Protein AF-A0A397Q6F6-F1 (afdb_monomer_lite)

Organism: NCBI:txid933063

Structure (mmCIF, N/CA/C/O backbone):
data_AF-A0A397Q6F6-F1
#
_entry.id   AF-A0A397Q6F6-F1
#
loop_
_atom_site.group_PDB
_atom_site.id
_atom_site.type_symbol
_atom_site.label_atom_id
_atom_site.label_alt_id
_atom_site.label_comp_id
_atom_site.label_asym_id
_atom_site.label_entity_id
_atom_site.label_seq_id
_atom_site.pdbx_PDB_ins_code
_atom_site.Cartn_x
_atom_site.Cartn_y
_atom_site.Cartn_z
_atom_site.occupancy
_atom_site.B_iso_or_equiv
_atom_site.auth_seq_id
_atom_site.auth_comp_id
_atom_site.auth_asym_id
_atom_site.auth_atom_id
_atom_site.pdbx_PDB_model_num
ATOM 1 N N . MET A 1 1 ? 1.975 46.742 -24.518 1.00 52.91 1 MET A N 1
ATOM 2 C CA . MET A 1 1 ? 3.158 45.904 -24.221 1.00 52.91 1 MET A CA 1
ATOM 3 C C . MET A 1 1 ? 4.107 46.696 -23.340 1.00 52.91 1 MET A C 1
ATOM 5 O O . MET A 1 1 ? 4.830 47.538 -23.845 1.00 52.91 1 MET A O 1
ATOM 9 N N . ARG A 1 2 ? 4.006 46.515 -22.026 1.00 51.03 2 ARG A N 1
ATOM 10 C CA . ARG A 1 2 ? 4.859 47.096 -20.975 1.00 51.03 2 ARG A CA 1
ATOM 11 C C . ARG A 1 2 ? 4.238 46.583 -19.682 1.00 51.03 2 ARG A C 1
ATOM 13 O O . ARG A 1 2 ? 3.113 46.978 -19.415 1.00 51.03 2 ARG A O 1
ATOM 20 N N . ASN A 1 3 ? 4.867 45.595 -19.039 1.00 51.88 3 ASN A N 1
ATOM 21 C CA . ASN A 1 3 ? 4.738 45.235 -17.608 1.00 51.88 3 ASN A CA 1
ATOM 22 C C . ASN A 1 3 ? 5.216 43.794 -17.327 1.00 51.88 3 ASN A C 1
ATOM 24 O O . ASN A 1 3 ? 4.532 43.018 -16.671 1.00 51.88 3 ASN A O 1
ATOM 28 N N . THR A 1 4 ? 6.400 43.411 -17.812 1.00 50.62 4 THR A N 1
ATOM 29 C CA . THR A 1 4 ? 7.022 42.116 -17.455 1.00 50.62 4 THR A CA 1
ATOM 30 C C . THR A 1 4 ? 8.517 42.235 -17.140 1.00 50.62 4 THR A C 1
ATOM 32 O O . THR A 1 4 ? 9.237 41.249 -17.229 1.00 50.62 4 THR A O 1
ATOM 35 N N . PHE A 1 5 ? 9.006 43.427 -16.774 1.00 48.97 5 PHE A N 1
ATOM 36 C CA . PHE A 1 5 ? 10.446 43.681 -16.587 1.00 48.97 5 PHE A CA 1
ATOM 37 C C . PHE A 1 5 ? 10.870 44.088 -15.163 1.00 48.97 5 PHE A C 1
ATOM 39 O O . PHE A 1 5 ? 12.030 44.417 -14.956 1.00 48.97 5 PHE A O 1
ATOM 46 N N . GLN A 1 6 ? 9.982 44.035 -14.162 1.00 49.81 6 GLN A N 1
ATOM 47 C CA . GLN A 1 6 ? 10.286 44.516 -12.799 1.00 49.81 6 GLN A CA 1
ATOM 48 C C . GLN A 1 6 ? 10.325 43.450 -11.691 1.00 49.81 6 GLN A C 1
ATOM 50 O O . GLN A 1 6 ? 10.517 43.796 -10.533 1.00 49.81 6 GLN A O 1
ATOM 55 N N . ALA A 1 7 ? 10.214 42.157 -12.007 1.00 44.84 7 ALA A N 1
ATOM 56 C CA . ALA A 1 7 ? 10.215 41.100 -10.982 1.00 44.84 7 ALA A CA 1
ATOM 57 C C . ALA A 1 7 ? 11.552 40.342 -10.833 1.00 44.84 7 ALA A C 1
ATOM 59 O O . ALA A 1 7 ? 11.601 39.345 -10.121 1.00 44.84 7 ALA A O 1
ATOM 60 N N . PHE A 1 8 ? 12.630 40.778 -11.498 1.00 44.94 8 PHE A N 1
ATOM 61 C CA . PHE A 1 8 ? 13.891 40.017 -11.568 1.00 44.94 8 PHE A CA 1
ATOM 62 C C . PHE A 1 8 ? 15.053 40.557 -10.717 1.00 44.94 8 PHE A C 1
ATOM 64 O O . PHE A 1 8 ? 16.152 40.024 -10.811 1.00 44.94 8 PHE A O 1
ATOM 71 N N . MET A 1 9 ? 14.849 41.583 -9.885 1.00 48.56 9 MET A N 1
ATOM 72 C CA . MET A 1 9 ? 15.972 42.321 -9.276 1.00 48.56 9 MET A CA 1
ATOM 73 C C . MET A 1 9 ? 15.865 42.598 -7.770 1.00 48.56 9 MET A C 1
ATOM 75 O O . MET A 1 9 ? 16.454 43.560 -7.299 1.00 48.56 9 MET A O 1
ATOM 79 N N . LEU A 1 10 ? 15.171 41.774 -6.979 1.00 44.81 10 LEU A N 1
ATOM 80 C CA . LEU A 1 10 ? 15.202 41.906 -5.513 1.00 44.81 10 LEU A CA 1
ATOM 81 C C . LEU A 1 10 ? 15.028 40.548 -4.821 1.00 44.81 10 LEU A C 1
ATOM 83 O O . LEU A 1 10 ? 13.906 40.163 -4.521 1.00 44.81 10 LEU A O 1
ATOM 87 N N . LEU A 1 11 ? 16.129 39.821 -4.601 1.00 42.81 11 LEU A N 1
ATOM 88 C CA . LEU A 1 11 ? 16.508 39.235 -3.298 1.00 42.81 11 LEU A CA 1
ATOM 89 C C . LEU A 1 11 ? 17.780 38.376 -3.449 1.00 42.81 11 LEU A C 1
ATOM 91 O O . LEU A 1 11 ? 17.794 37.161 -3.274 1.00 42.81 11 LEU A O 1
ATOM 95 N N . ALA A 1 12 ? 18.880 39.042 -3.787 1.00 45.09 12 ALA A N 1
ATOM 96 C CA . ALA A 1 12 ? 20.214 38.568 -3.458 1.00 45.09 12 ALA A CA 1
ATOM 97 C C . ALA A 1 12 ? 20.652 39.315 -2.195 1.00 45.09 12 ALA A C 1
ATOM 99 O O . ALA A 1 12 ? 20.971 40.494 -2.283 1.00 45.09 12 ALA A O 1
ATOM 100 N N . ALA A 1 13 ? 20.596 38.654 -1.037 1.00 44.59 13 ALA A N 1
ATOM 101 C CA . ALA A 1 13 ? 21.422 38.924 0.145 1.00 44.59 13 ALA A CA 1
ATOM 102 C C . ALA A 1 13 ? 20.924 38.076 1.321 1.00 44.59 13 ALA A C 1
ATOM 104 O O . ALA A 1 13 ? 19.766 38.188 1.715 1.00 44.59 13 ALA A O 1
ATOM 105 N N . GLY A 1 14 ? 21.818 37.297 1.931 1.00 42.44 14 GLY A N 1
ATOM 106 C CA . GLY A 1 14 ? 21.674 36.977 3.350 1.00 42.44 14 GLY A CA 1
ATOM 107 C C . GLY A 1 14 ? 22.031 35.555 3.761 1.00 42.44 14 GLY A C 1
ATOM 108 O O . GLY A 1 14 ? 21.172 34.685 3.792 1.00 42.44 14 GLY A O 1
ATOM 109 N N . LEU A 1 15 ? 23.273 35.419 4.232 1.00 45.81 15 LEU A N 1
ATOM 110 C CA . LEU A 1 15 ? 23.699 34.552 5.338 1.00 45.81 15 LEU A CA 1
ATOM 111 C C . LEU A 1 15 ? 24.053 33.092 5.027 1.00 45.81 15 LEU A C 1
ATOM 113 O O . LEU A 1 15 ? 23.320 32.139 5.272 1.00 45.81 15 LEU A O 1
ATOM 117 N N . ALA A 1 16 ? 25.317 32.955 4.627 1.00 47.41 16 ALA A N 1
ATOM 118 C CA . ALA A 1 16 ? 26.192 31.889 5.083 1.00 47.41 16 ALA A CA 1
ATOM 119 C C . ALA A 1 16 ? 26.200 31.797 6.623 1.00 47.41 16 ALA A C 1
ATOM 121 O O . ALA A 1 16 ? 26.596 32.753 7.282 1.00 47.41 16 ALA A O 1
ATOM 122 N N . ALA A 1 17 ? 25.790 30.653 7.174 1.00 46.97 17 ALA A N 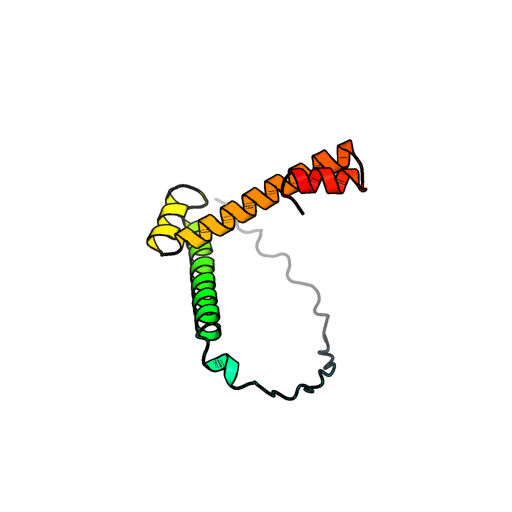1
ATOM 123 C CA . ALA A 1 17 ? 26.247 30.095 8.452 1.00 46.97 17 ALA A CA 1
ATOM 124 C C . ALA A 1 17 ? 25.485 28.788 8.722 1.00 46.97 17 ALA A C 1
ATOM 126 O O . ALA A 1 17 ? 24.298 28.824 9.008 1.00 46.97 17 ALA A O 1
ATOM 127 N N . PHE A 1 18 ? 26.148 27.641 8.585 1.00 44.78 18 PHE A N 1
ATOM 128 C CA . PHE A 1 18 ? 26.194 26.574 9.596 1.00 44.78 18 PHE A CA 1
ATOM 129 C C . PHE A 1 18 ? 27.085 25.454 9.056 1.00 44.78 18 PHE A C 1
ATOM 131 O O . PHE A 1 18 ? 26.705 24.599 8.259 1.00 44.78 18 PHE A O 1
ATOM 138 N N . VAL A 1 19 ? 28.334 25.572 9.478 1.00 49.16 19 VAL A N 1
ATOM 139 C CA . VAL A 1 19 ? 29.445 24.650 9.309 1.00 49.16 19 VAL A CA 1
ATOM 140 C C . VAL A 1 19 ? 29.387 23.635 10.466 1.00 49.16 19 VAL A C 1
ATOM 142 O O . VAL A 1 19 ? 28.963 23.976 11.566 1.00 49.16 19 VAL A O 1
ATOM 145 N N . PHE A 1 20 ? 29.815 22.400 10.186 1.00 45.31 20 PHE A N 1
ATOM 146 C CA . PHE A 1 20 ? 29.964 21.241 11.085 1.00 45.31 20 PHE A CA 1
ATOM 147 C C . PHE A 1 20 ? 28.692 20.544 11.598 1.00 45.31 20 PHE A C 1
ATOM 149 O O . PHE A 1 20 ? 28.255 20.731 12.729 1.00 45.31 20 PHE A O 1
ATOM 156 N N . ILE A 1 21 ? 28.203 19.576 10.814 1.00 49.88 21 ILE A N 1
ATOM 157 C CA . ILE A 1 21 ? 27.561 18.379 11.374 1.00 49.88 21 ILE A CA 1
ATOM 158 C C . ILE A 1 21 ? 28.634 17.289 11.426 1.00 49.88 21 ILE A C 1
ATOM 160 O O . ILE A 1 21 ? 29.061 16.766 10.398 1.00 49.88 21 ILE A O 1
ATOM 164 N N . SER A 1 22 ? 29.108 16.987 12.631 1.00 53.34 22 SER A N 1
ATOM 165 C CA . SER A 1 22 ? 30.013 15.876 12.921 1.00 53.34 22 SER A CA 1
ATOM 166 C C . SER A 1 22 ? 29.362 14.534 12.558 1.00 53.34 22 SER A C 1
ATOM 168 O O . SER A 1 22 ? 28.236 14.283 12.993 1.00 53.34 22 SER A O 1
ATOM 170 N N . PRO A 1 23 ? 30.048 13.603 11.878 1.00 49.66 23 PRO A N 1
ATOM 171 C CA . PRO A 1 23 ? 29.708 12.199 12.007 1.00 49.66 23 PRO A CA 1
ATOM 172 C C . PRO A 1 23 ? 30.369 11.674 13.287 1.00 49.66 23 PRO A C 1
ATOM 174 O O . PRO A 1 23 ? 31.566 11.401 13.322 1.00 49.66 23 PRO A O 1
ATOM 177 N N . GLN A 1 24 ? 29.588 11.550 14.362 1.00 49.78 24 GLN A N 1
ATOM 178 C CA . GLN A 1 24 ? 29.965 10.706 15.495 1.00 49.78 24 GLN A CA 1
ATOM 179 C C . GLN A 1 24 ? 29.999 9.255 15.013 1.00 49.78 24 GLN A C 1
ATOM 181 O O . GLN A 1 24 ? 28.965 8.624 14.795 1.00 49.78 24 GLN A O 1
ATOM 186 N N . ALA A 1 25 ? 31.212 8.742 14.821 1.00 48.78 25 ALA A N 1
ATOM 187 C CA . ALA A 1 25 ? 31.476 7.322 14.699 1.00 48.78 25 ALA A CA 1
ATOM 188 C C . ALA A 1 25 ? 31.248 6.674 16.073 1.00 48.78 25 ALA A C 1
ATOM 190 O O . ALA A 1 25 ? 32.135 6.653 16.922 1.00 48.78 25 ALA A O 1
ATOM 191 N N . ALA A 1 26 ? 30.033 6.181 16.305 1.00 43.69 26 ALA A N 1
ATOM 192 C CA . ALA A 1 26 ? 29.752 5.267 17.401 1.00 43.69 26 ALA A CA 1
ATOM 193 C C . ALA A 1 26 ? 29.954 3.832 16.901 1.00 43.69 26 ALA A C 1
ATOM 195 O O . ALA A 1 26 ? 29.403 3.426 15.876 1.00 43.69 26 ALA A O 1
ATOM 196 N N . ALA A 1 27 ? 30.789 3.098 17.631 1.00 45.75 27 ALA A N 1
ATOM 197 C CA . ALA A 1 27 ? 31.185 1.729 17.364 1.00 45.75 27 ALA A CA 1
ATOM 198 C C . ALA A 1 27 ? 29.982 0.782 17.233 1.00 45.75 27 ALA A C 1
ATOM 200 O O . ALA A 1 27 ? 29.090 0.767 18.079 1.00 45.75 27 ALA A O 1
ATOM 201 N N . ALA A 1 28 ? 30.017 -0.079 16.217 1.00 36.59 28 ALA A N 1
ATOM 202 C CA . ALA A 1 28 ? 29.299 -1.343 16.232 1.00 36.59 28 ALA A CA 1
ATOM 203 C C . ALA A 1 28 ? 30.350 -2.452 16.207 1.00 36.59 28 ALA A C 1
ATOM 205 O O . ALA A 1 28 ? 31.044 -2.663 15.213 1.00 36.59 28 ALA A O 1
ATOM 206 N N . SER A 1 29 ? 30.497 -3.111 17.348 1.00 48.66 29 SER A N 1
ATOM 207 C CA . SER A 1 29 ? 31.268 -4.328 17.535 1.00 48.66 29 SER A CA 1
ATOM 208 C C . SER A 1 29 ? 30.824 -5.385 16.521 1.00 48.66 29 SER A C 1
ATOM 210 O O . SER A 1 29 ? 29.719 -5.919 16.595 1.00 48.66 29 SER A O 1
ATOM 212 N N . ALA A 1 30 ? 31.705 -5.719 15.578 1.00 36.88 30 ALA A N 1
ATOM 213 C CA . ALA A 1 30 ? 31.572 -6.897 14.727 1.00 36.88 30 ALA A CA 1
ATOM 214 C C . ALA A 1 30 ? 31.912 -8.156 15.544 1.00 36.88 30 ALA A C 1
ATOM 216 O O . ALA A 1 30 ? 32.902 -8.839 15.311 1.00 36.88 30 ALA A O 1
ATOM 217 N N . GLY A 1 31 ? 31.092 -8.429 16.555 1.00 49.59 31 GLY A N 1
ATOM 218 C CA . GLY A 1 31 ? 31.000 -9.722 17.204 1.00 49.59 31 GLY A CA 1
ATOM 219 C C . GLY A 1 31 ? 29.760 -10.413 16.670 1.00 49.59 31 GLY A C 1
ATOM 220 O O . GLY A 1 31 ? 28.656 -10.132 17.116 1.00 49.59 31 GLY A O 1
ATOM 221 N N . THR A 1 32 ? 29.924 -11.285 15.684 1.00 46.22 32 THR A N 1
ATOM 222 C CA . THR A 1 32 ? 29.028 -12.427 15.464 1.00 46.22 32 THR A CA 1
ATOM 223 C C . THR A 1 32 ? 29.757 -13.408 14.564 1.00 46.22 32 THR A C 1
ATOM 225 O O . THR A 1 32 ? 29.798 -13.285 13.340 1.00 46.22 32 THR A O 1
ATOM 228 N N . SER A 1 33 ? 30.379 -14.378 15.228 1.00 42.62 33 SER A N 1
ATOM 229 C CA . SER A 1 33 ? 30.878 -15.618 14.661 1.00 42.62 33 SER A CA 1
ATOM 230 C C . SER A 1 33 ? 29.837 -16.179 13.700 1.00 42.62 33 SER A C 1
ATOM 232 O O . SER A 1 33 ? 28.783 -16.664 14.105 1.00 42.62 33 SER A O 1
ATOM 234 N N . SER A 1 34 ? 30.125 -16.063 12.408 1.00 49.16 34 SER A N 1
ATOM 235 C CA . SER A 1 34 ? 29.318 -16.650 11.350 1.00 49.16 34 SER A CA 1
ATOM 236 C C . SER A 1 34 ? 29.615 -18.143 11.295 1.00 49.16 34 SER A C 1
ATOM 238 O O . SER A 1 34 ? 30.269 -18.630 10.379 1.00 49.16 34 SER A O 1
ATOM 240 N N . THR A 1 35 ? 29.108 -18.898 12.267 1.00 47.28 35 THR A N 1
ATOM 241 C CA . THR A 1 35 ? 28.797 -20.315 12.068 1.00 47.28 35 THR A CA 1
ATOM 242 C C . THR A 1 35 ? 27.552 -20.388 11.186 1.00 47.28 35 THR A C 1
ATOM 244 O O . THR A 1 35 ? 26.458 -20.758 11.610 1.00 47.28 35 THR A O 1
ATOM 247 N N . LEU A 1 36 ? 27.718 -19.979 9.923 1.00 50.62 36 LEU A N 1
ATOM 248 C CA . LEU A 1 36 ? 26.766 -20.257 8.860 1.00 50.62 36 LEU A CA 1
ATOM 249 C C . LEU A 1 36 ? 26.746 -21.772 8.686 1.00 50.62 36 LEU A C 1
ATOM 251 O O . LEU A 1 36 ? 27.601 -22.377 8.043 1.00 50.62 36 LEU A O 1
ATOM 255 N N . THR A 1 37 ? 25.772 -22.385 9.343 1.00 47.88 37 THR A N 1
ATOM 256 C CA . THR A 1 37 ? 25.432 -23.788 9.192 1.00 47.88 37 THR A CA 1
ATOM 257 C C . THR A 1 37 ? 25.195 -24.066 7.705 1.00 47.88 37 THR A C 1
ATOM 259 O O . THR A 1 37 ? 24.236 -23.586 7.101 1.00 47.88 37 THR A O 1
ATOM 262 N N . MET A 1 38 ? 26.078 -24.869 7.099 1.00 50.00 38 MET A N 1
ATOM 263 C CA . MET A 1 38 ? 26.035 -25.289 5.686 1.00 50.00 38 MET A CA 1
ATOM 264 C C . MET A 1 38 ? 24.693 -25.913 5.246 1.00 50.00 38 MET A C 1
ATOM 266 O O . MET A 1 38 ? 24.449 -26.078 4.055 1.00 50.00 38 MET A O 1
ATOM 270 N N . LYS A 1 39 ? 23.778 -26.217 6.177 1.00 47.75 39 LYS A N 1
ATOM 271 C CA . LYS A 1 39 ? 22.424 -26.708 5.884 1.00 47.75 39 LYS A CA 1
ATOM 272 C C . LYS A 1 39 ? 21.501 -25.674 5.225 1.00 47.75 39 LYS A C 1
ATOM 274 O O . LYS A 1 39 ? 20.532 -26.078 4.594 1.00 47.75 39 LYS A O 1
ATOM 279 N N . GLN A 1 40 ? 21.786 -24.373 5.314 1.00 46.78 40 GLN A N 1
ATOM 280 C CA . GLN A 1 40 ? 20.901 -23.334 4.760 1.00 46.78 40 GLN A CA 1
ATOM 281 C C . GLN A 1 40 ? 21.148 -23.021 3.269 1.00 46.78 40 GLN A C 1
ATOM 283 O O . GLN A 1 40 ? 20.397 -22.258 2.667 1.00 46.78 40 GLN A O 1
ATOM 288 N N . LEU A 1 41 ? 22.177 -23.626 2.663 1.00 47.88 41 LEU A N 1
ATOM 289 C CA . LEU A 1 41 ? 22.483 -23.512 1.230 1.00 47.88 41 LEU A CA 1
ATOM 290 C C . LEU A 1 41 ? 21.791 -24.581 0.365 1.00 47.88 41 LEU A C 1
ATOM 292 O O . LEU A 1 41 ? 21.686 -24.389 -0.842 1.00 47.88 41 LEU A O 1
ATOM 296 N N . LEU A 1 42 ? 21.291 -25.677 0.956 1.00 49.00 42 LEU A N 1
ATOM 297 C CA . LEU A 1 42 ? 20.567 -26.725 0.216 1.00 49.00 42 LEU A CA 1
ATOM 298 C C . LEU A 1 42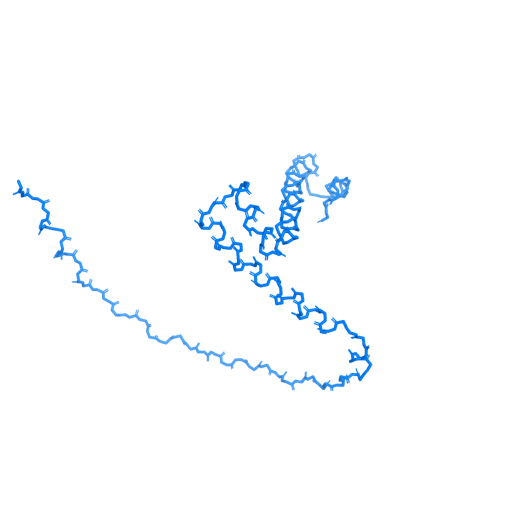 ? 19.056 -26.485 0.108 1.00 49.00 42 LEU A C 1
ATOM 300 O O . LEU A 1 42 ? 18.403 -27.071 -0.754 1.00 49.00 42 LEU A O 1
ATOM 304 N N . SER A 1 43 ? 18.493 -25.601 0.926 1.00 43.91 43 SER A N 1
ATOM 305 C CA . SER A 1 43 ? 17.120 -25.139 0.741 1.00 43.91 43 SER A CA 1
ATOM 306 C C . SER A 1 43 ? 17.166 -23.942 -0.203 1.00 43.91 43 SER A C 1
ATOM 308 O O . SER A 1 43 ? 17.659 -22.889 0.190 1.00 43.91 43 SER A O 1
ATOM 310 N N . GLY A 1 44 ? 16.662 -24.069 -1.435 1.00 48.75 44 GLY A N 1
ATOM 311 C CA . GLY A 1 44 ? 16.550 -22.996 -2.445 1.00 48.75 44 GLY A CA 1
ATOM 312 C C . GLY A 1 44 ? 15.660 -21.799 -2.049 1.00 48.75 44 GLY A C 1
ATOM 313 O O . GLY A 1 44 ? 14.977 -21.207 -2.879 1.00 48.75 44 GLY A O 1
ATOM 314 N N . GLU A 1 45 ? 15.634 -21.439 -0.772 1.00 45.28 45 GLU A N 1
ATOM 315 C CA . GLU A 1 45 ? 14.766 -20.468 -0.120 1.00 45.28 45 GLU A CA 1
ATOM 316 C C . GLU A 1 45 ? 15.427 -19.077 -0.050 1.00 45.28 45 GLU A C 1
ATOM 318 O O . GLU A 1 45 ? 14.762 -18.051 -0.208 1.00 45.28 45 GLU A O 1
ATOM 323 N N . THR A 1 46 ? 16.758 -19.016 0.062 1.00 49.22 46 THR A N 1
ATOM 324 C CA . THR A 1 46 ? 17.531 -17.759 0.035 1.00 49.22 46 THR A CA 1
ATOM 325 C C . THR A 1 46 ? 17.595 -17.133 -1.359 1.00 49.22 46 THR A C 1
ATOM 327 O O . THR A 1 46 ? 17.429 -15.918 -1.493 1.00 49.22 46 THR A O 1
ATOM 330 N N . THR A 1 47 ? 17.746 -17.932 -2.418 1.00 51.03 47 THR A N 1
ATOM 331 C CA . THR A 1 47 ? 17.733 -17.437 -3.809 1.00 51.03 47 THR A CA 1
ATOM 332 C C . THR A 1 47 ? 16.335 -16.983 -4.239 1.00 51.03 47 THR A C 1
ATOM 334 O O . THR A 1 47 ? 16.192 -15.925 -4.857 1.00 51.03 47 THR A O 1
ATOM 337 N N . SER A 1 48 ? 15.293 -17.712 -3.829 1.00 52.47 48 SER A N 1
ATOM 338 C CA . SER A 1 48 ? 13.886 -17.351 -4.055 1.00 52.47 48 SER A CA 1
ATOM 339 C C . SER A 1 48 ? 13.533 -15.991 -3.444 1.00 52.47 48 SER A C 1
ATOM 341 O O . SER A 1 48 ? 12.931 -15.144 -4.107 1.00 52.47 48 SER A O 1
ATOM 343 N N . SER A 1 49 ? 13.978 -15.739 -2.209 1.00 64.75 49 SER A N 1
ATOM 344 C CA . SER A 1 49 ? 13.727 -14.483 -1.490 1.00 64.75 49 SER A CA 1
ATOM 345 C C . SER A 1 49 ? 14.320 -13.259 -2.203 1.00 64.75 49 SER A C 1
ATOM 347 O O . SER A 1 49 ? 13.641 -12.241 -2.370 1.00 64.75 49 SER A O 1
ATOM 349 N N . LEU A 1 50 ? 15.554 -13.361 -2.710 1.00 70.50 50 LEU A N 1
ATOM 350 C CA . LEU A 1 50 ? 16.221 -12.266 -3.426 1.00 70.50 50 LEU A CA 1
ATOM 351 C C . LEU A 1 50 ? 15.583 -11.986 -4.792 1.00 70.50 50 LEU A C 1
ATOM 353 O O . LEU A 1 50 ? 15.390 -10.822 -5.160 1.00 70.50 50 LEU A O 1
ATOM 357 N N . VAL A 1 51 ? 15.200 -13.033 -5.530 1.00 73.06 51 VAL A N 1
ATOM 358 C CA . VAL A 1 51 ? 14.500 -12.891 -6.816 1.00 73.06 51 VAL A CA 1
ATOM 359 C C . VAL A 1 51 ? 13.129 -12.240 -6.615 1.00 73.06 51 VAL A C 1
ATOM 361 O O . VAL A 1 51 ? 12.776 -11.312 -7.354 1.00 73.06 51 VAL A O 1
ATOM 364 N N . GLU A 1 52 ? 12.381 -12.642 -5.582 1.00 72.88 52 GLU A N 1
ATOM 365 C CA . GLU A 1 52 ? 11.114 -12.000 -5.217 1.00 72.88 52 GLU A CA 1
ATOM 366 C C . GLU A 1 52 ? 11.306 -10.522 -4.839 1.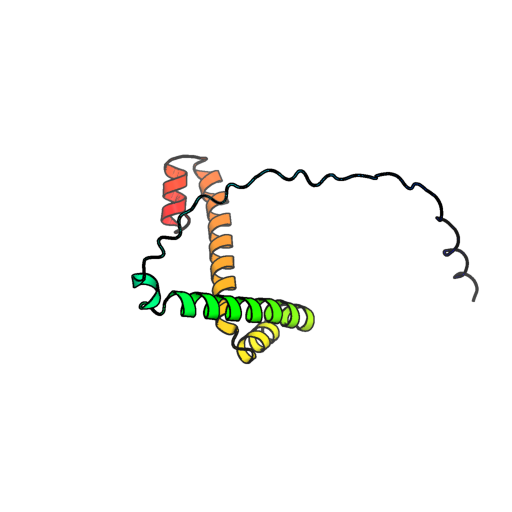00 72.88 52 GLU A C 1
ATOM 368 O O . GLU A 1 52 ? 10.523 -9.658 -5.258 1.00 72.88 52 GLU A O 1
ATOM 373 N N . GLN A 1 53 ? 12.369 -10.195 -4.097 1.00 77.38 53 GLN A N 1
ATOM 374 C CA . GLN A 1 53 ? 12.689 -8.818 -3.718 1.00 77.38 53 GLN A CA 1
ATOM 375 C C . GLN A 1 53 ? 13.040 -7.962 -4.941 1.00 77.38 53 GLN A C 1
ATOM 377 O O . GLN A 1 53 ? 12.496 -6.865 -5.112 1.00 77.38 53 GLN A O 1
ATOM 382 N N . ALA A 1 54 ? 13.879 -8.476 -5.843 1.00 81.12 54 ALA A N 1
ATOM 383 C CA . ALA A 1 54 ? 14.237 -7.810 -7.092 1.00 81.12 54 ALA A CA 1
ATOM 384 C C . ALA A 1 54 ? 13.006 -7.593 -7.991 1.00 81.12 54 ALA A C 1
ATOM 386 O O . ALA A 1 54 ? 12.827 -6.528 -8.595 1.00 81.12 54 ALA A O 1
ATOM 387 N N . GLN A 1 55 ? 12.098 -8.572 -8.058 1.00 83.69 55 GLN A N 1
ATOM 388 C CA . GLN A 1 55 ? 10.835 -8.436 -8.784 1.00 83.69 55 GLN A CA 1
ATOM 389 C C . GLN A 1 55 ? 9.923 -7.375 -8.147 1.00 83.69 55 GLN A C 1
ATOM 391 O O . GLN A 1 55 ? 9.338 -6.552 -8.859 1.00 83.69 55 GLN A O 1
ATOM 396 N N . ALA A 1 56 ? 9.842 -7.324 -6.815 1.00 85.25 56 ALA A N 1
ATOM 397 C CA . ALA A 1 56 ? 9.071 -6.314 -6.097 1.00 85.25 56 ALA A CA 1
ATOM 398 C C . ALA A 1 56 ? 9.596 -4.889 -6.349 1.00 85.25 56 ALA A C 1
ATOM 400 O O . ALA A 1 56 ? 8.795 -3.970 -6.557 1.00 85.25 56 ALA A O 1
ATOM 401 N N . TRP A 1 57 ? 10.919 -4.699 -6.395 1.00 88.00 57 TRP A N 1
ATOM 402 C CA . TRP A 1 57 ? 11.545 -3.414 -6.723 1.00 88.00 57 TRP A CA 1
ATOM 403 C C . TRP A 1 57 ? 11.240 -2.958 -8.149 1.00 88.00 57 TRP A C 1
ATOM 405 O O . TRP A 1 57 ? 10.792 -1.822 -8.349 1.00 88.00 57 TRP A O 1
ATOM 415 N N . ARG A 1 58 ? 11.372 -3.856 -9.135 1.00 92.06 58 ARG A N 1
ATOM 416 C CA . ARG A 1 58 ? 10.982 -3.579 -10.529 1.00 92.06 58 ARG A CA 1
ATOM 417 C C . ARG A 1 58 ? 9.518 -3.149 -10.620 1.00 92.06 58 ARG A C 1
ATOM 419 O O . ARG A 1 58 ? 9.199 -2.133 -11.245 1.00 92.06 58 ARG A O 1
ATOM 426 N N . CYS A 1 59 ? 8.629 -3.849 -9.918 1.00 92.25 59 CYS A N 1
ATOM 427 C CA . CYS A 1 59 ? 7.213 -3.497 -9.876 1.00 92.25 59 CYS A CA 1
ATOM 428 C C . CYS A 1 59 ? 6.925 -2.183 -9.141 1.00 92.25 59 CYS A C 1
ATOM 430 O O . CYS A 1 59 ? 6.006 -1.460 -9.531 1.00 92.25 59 CYS A O 1
ATOM 432 N N . ARG A 1 60 ? 7.718 -1.815 -8.129 1.00 91.06 60 ARG A N 1
ATOM 433 C CA . ARG A 1 60 ? 7.611 -0.516 -7.451 1.00 91.06 60 ARG A CA 1
ATOM 434 C C . ARG A 1 60 ? 7.981 0.636 -8.385 1.00 91.06 60 ARG A C 1
ATOM 436 O O . ARG A 1 60 ? 7.226 1.607 -8.455 1.00 91.06 60 ARG A O 1
ATOM 443 N N . ARG A 1 61 ? 9.082 0.512 -9.134 1.00 93.12 61 ARG A N 1
ATOM 444 C CA . ARG A 1 61 ? 9.495 1.508 -10.138 1.00 93.12 61 ARG A CA 1
ATOM 445 C C . ARG A 1 61 ? 8.438 1.646 -11.229 1.00 93.12 61 ARG A C 1
ATOM 447 O O . ARG A 1 61 ? 7.984 2.750 -11.516 1.00 93.12 61 ARG A O 1
ATOM 454 N N . ARG A 1 62 ? 7.959 0.523 -11.769 1.00 93.56 62 ARG A N 1
ATOM 455 C CA . ARG A 1 62 ? 6.900 0.531 -12.786 1.00 93.56 62 ARG A CA 1
ATOM 456 C C . ARG A 1 62 ? 5.600 1.140 -12.269 1.00 93.56 62 ARG A C 1
ATOM 458 O O . ARG A 1 62 ? 4.962 1.897 -12.988 1.00 93.56 62 ARG A O 1
ATOM 465 N N . ASN A 1 63 ? 5.241 0.882 -11.012 1.00 93.44 63 ASN A N 1
ATOM 466 C CA . ASN A 1 63 ? 4.087 1.511 -10.377 1.00 93.44 63 ASN A CA 1
ATOM 467 C C 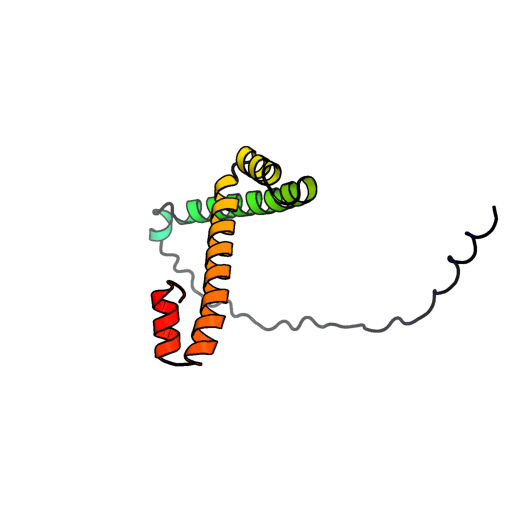. ASN A 1 63 ? 4.198 3.039 -10.355 1.00 93.44 63 ASN A C 1
ATOM 469 O O . ASN A 1 63 ? 3.188 3.700 -10.568 1.00 93.44 63 ASN A O 1
ATOM 473 N N . PHE A 1 64 ? 5.385 3.592 -10.098 1.00 92.94 64 PHE A N 1
ATOM 474 C CA . PHE A 1 64 ? 5.604 5.037 -10.153 1.00 92.94 64 PHE A CA 1
ATOM 475 C C . PHE A 1 64 ? 5.387 5.575 -11.573 1.00 92.94 64 PHE A C 1
ATOM 477 O O . PHE A 1 64 ? 4.550 6.449 -11.765 1.00 92.94 64 PHE A O 1
ATOM 484 N N . VAL A 1 65 ? 6.031 4.973 -12.578 1.00 95.00 65 VAL A N 1
ATOM 485 C CA . VAL A 1 65 ? 5.895 5.386 -13.990 1.00 95.00 65 VAL A CA 1
ATOM 486 C C . VAL A 1 65 ? 4.449 5.272 -14.486 1.00 95.00 65 VAL A C 1
ATOM 488 O O . VAL A 1 65 ? 3.911 6.219 -15.055 1.00 95.00 65 VAL A O 1
ATOM 491 N N . CYS A 1 66 ? 3.787 4.134 -14.247 1.00 94.56 66 CYS A N 1
ATOM 492 C CA . CYS A 1 66 ? 2.397 3.930 -14.658 1.00 94.56 66 CYS A CA 1
ATOM 493 C C . CYS A 1 66 ? 1.448 4.917 -13.959 1.00 94.56 66 CYS A C 1
ATOM 495 O O . CYS A 1 66 ? 0.471 5.331 -14.576 1.00 94.56 66 CYS A O 1
ATOM 497 N N . ARG A 1 67 ? 1.714 5.290 -12.695 1.00 93.62 67 ARG A N 1
ATOM 498 C CA . ARG A 1 67 ? 0.919 6.301 -11.980 1.00 93.62 67 ARG A CA 1
ATOM 499 C C . ARG A 1 67 ? 1.150 7.710 -12.501 1.00 93.62 67 ARG A C 1
ATOM 501 O O . ARG A 1 67 ? 0.180 8.436 -12.635 1.00 93.62 67 ARG A O 1
ATOM 508 N N . GLN A 1 68 ? 2.388 8.086 -12.806 1.00 94.75 68 GLN A N 1
ATOM 509 C CA . GLN A 1 68 ? 2.669 9.414 -13.355 1.00 94.75 68 GLN A CA 1
ATOM 510 C C . GLN A 1 68 ? 2.010 9.614 -14.722 1.00 94.75 68 GLN A C 1
ATOM 512 O O . GLN A 1 68 ? 1.522 10.694 -15.014 1.00 94.75 68 GLN A O 1
ATOM 517 N N . ARG A 1 69 ? 1.952 8.560 -15.546 1.00 95.06 69 ARG A N 1
ATOM 518 C CA . ARG A 1 69 ? 1.356 8.642 -16.887 1.00 95.06 69 ARG A CA 1
ATOM 519 C C . ARG A 1 69 ? -0.168 8.542 -16.904 1.00 95.06 69 ARG A C 1
ATOM 521 O O . ARG A 1 69 ? -0.803 9.226 -17.689 1.00 95.06 69 ARG A O 1
ATOM 528 N N . TRP A 1 70 ? -0.746 7.657 -16.090 1.00 93.25 70 TRP A N 1
ATOM 529 C CA . TRP A 1 70 ? -2.168 7.287 -16.189 1.00 93.25 70 TRP A CA 1
ATOM 530 C C . TRP A 1 70 ? -2.948 7.488 -14.883 1.00 93.25 70 TRP A C 1
ATOM 532 O O . TRP A 1 70 ? -4.089 7.043 -14.771 1.00 93.25 70 TRP A O 1
ATOM 542 N N . GLY A 1 71 ? -2.326 8.066 -13.853 1.00 91.19 71 GLY A N 1
ATOM 543 C CA . GLY A 1 71 ? -2.922 8.244 -12.533 1.00 91.19 71 GLY A CA 1
ATOM 544 C C . GLY A 1 71 ? -3.314 6.920 -11.873 1.00 91.19 71 GLY A C 1
ATOM 545 O O . GLY A 1 71 ? -2.499 6.018 -11.647 1.00 91.19 71 GLY A O 1
ATOM 546 N N . VAL A 1 72 ? -4.596 6.805 -11.537 1.00 86.69 72 VAL A N 1
ATOM 547 C CA . VAL A 1 72 ? -5.220 5.593 -10.997 1.00 86.69 72 VAL A CA 1
ATOM 548 C C . VAL A 1 72 ? -6.375 5.176 -11.903 1.00 86.69 72 VAL A C 1
ATOM 550 O O . VAL A 1 72 ? -7.049 6.020 -12.473 1.00 86.69 72 VAL A O 1
ATOM 553 N N . GLY A 1 73 ? -6.635 3.871 -12.037 1.00 87.06 73 GLY A N 1
ATOM 554 C CA . GLY A 1 73 ? -7.787 3.396 -12.813 1.00 87.06 73 GLY A CA 1
ATOM 555 C C . GLY A 1 73 ? -7.498 2.214 -13.732 1.00 87.06 73 GLY A C 1
ATOM 556 O O . GLY A 1 73 ? -6.679 1.340 -13.421 1.00 87.06 73 GLY A O 1
ATOM 557 N N . ARG A 1 74 ? -8.254 2.113 -14.833 1.00 90.88 74 ARG A N 1
ATOM 558 C CA . ARG A 1 74 ? -8.203 0.970 -15.764 1.00 90.88 74 ARG A CA 1
ATOM 559 C C . ARG A 1 74 ? -6.866 0.901 -16.501 1.00 90.88 74 ARG A C 1
ATOM 561 O O . ARG A 1 74 ? -6.254 -0.170 -16.491 1.00 90.88 74 ARG A O 1
ATOM 568 N N . ASP A 1 75 ? -6.378 2.016 -17.035 1.00 92.62 75 ASP A N 1
ATOM 569 C CA . ASP A 1 75 ? -5.140 2.042 -17.824 1.00 92.62 75 ASP A CA 1
ATOM 570 C C . ASP A 1 75 ? -3.886 1.898 -16.969 1.00 92.62 75 ASP A C 1
ATOM 572 O O . ASP A 1 75 ? -3.016 1.094 -17.302 1.00 92.62 75 ASP A O 1
ATOM 576 N N . TYR A 1 76 ? -3.862 2.490 -15.771 1.00 93.50 76 TYR A N 1
ATOM 577 C CA . TYR A 1 76 ? -2.866 2.163 -14.744 1.00 93.50 76 TYR A CA 1
ATOM 578 C C . TYR A 1 76 ? -2.807 0.646 -14.461 1.00 93.50 76 TYR A C 1
ATOM 580 O O . TYR A 1 76 ? -1.734 0.033 -14.472 1.00 93.50 76 TYR A O 1
ATOM 588 N N . ARG A 1 77 ? -3.965 -0.004 -14.253 1.00 91.88 77 ARG A N 1
ATOM 589 C CA . ARG A 1 77 ? -4.035 -1.456 -13.996 1.00 91.88 77 ARG A CA 1
ATOM 590 C C . ARG A 1 77 ? -3.615 -2.284 -15.209 1.00 91.88 77 ARG A C 1
ATOM 592 O O . ARG A 1 77 ? -3.107 -3.390 -15.027 1.00 91.88 77 ARG A O 1
ATOM 599 N N . ARG A 1 78 ? -3.858 -1.802 -16.429 1.00 94.62 78 ARG A N 1
ATOM 600 C CA . ARG A 1 78 ? -3.425 -2.446 -17.677 1.00 94.62 78 ARG A CA 1
ATOM 601 C C . ARG A 1 78 ? -1.907 -2.325 -17.848 1.00 94.62 78 ARG A C 1
ATOM 603 O O . ARG A 1 78 ? -1.268 -3.339 -18.101 1.00 94.62 78 ARG A O 1
ATOM 610 N N . CYS A 1 79 ? -1.335 -1.146 -17.595 1.00 94.06 79 CYS A N 1
ATOM 611 C CA . CYS A 1 79 ? 0.109 -0.883 -17.592 1.00 94.06 79 CYS A CA 1
ATOM 612 C C . CYS A 1 79 ? 0.853 -1.825 -16.634 1.00 94.06 79 CYS A C 1
ATOM 614 O O . CYS A 1 79 ? 1.794 -2.515 -17.024 1.00 94.06 79 CYS A O 1
ATOM 616 N N . MET A 1 80 ? 0.365 -1.945 -15.396 1.00 94.25 80 MET A N 1
ATOM 617 C CA . MET A 1 80 ? 0.956 -2.843 -14.401 1.00 94.25 80 MET A CA 1
ATOM 618 C C . MET A 1 80 ? 0.822 -4.324 -14.772 1.00 94.25 80 MET A C 1
ATOM 620 O O . MET A 1 80 ? 1.747 -5.092 -14.522 1.00 94.25 80 MET A O 1
ATOM 624 N N . ARG A 1 81 ? -0.299 -4.738 -15.380 1.00 93.19 81 ARG A N 1
ATOM 625 C CA . ARG A 1 81 ? -0.508 -6.129 -15.822 1.00 93.19 81 ARG A CA 1
ATOM 626 C C . ARG A 1 81 ? 0.377 -6.509 -17.003 1.00 93.19 81 ARG A C 1
ATOM 628 O O . ARG A 1 81 ? 1.060 -7.520 -16.912 1.00 93.19 81 ARG A O 1
ATOM 635 N N . ARG A 1 82 ? 0.422 -5.676 -18.049 1.00 93.88 82 ARG A N 1
ATOM 636 C CA . ARG A 1 82 ? 1.322 -5.867 -19.203 1.00 93.88 82 ARG A CA 1
ATOM 637 C C . ARG A 1 82 ? 2.782 -5.943 -18.772 1.00 93.88 82 ARG A C 1
ATOM 639 O O . ARG A 1 82 ? 3.580 -6.620 -19.395 1.00 93.88 82 ARG A O 1
ATOM 646 N N . GLY A 1 83 ? 3.118 -5.270 -17.677 1.00 90.31 83 GLY A N 1
ATOM 647 C CA . GLY A 1 83 ? 4.451 -5.296 -17.112 1.00 90.31 83 GLY A CA 1
ATOM 648 C C . GLY A 1 83 ? 4.778 -6.434 -16.150 1.00 90.31 83 GLY A C 1
ATOM 649 O O . GLY A 1 83 ? 5.780 -6.304 -15.451 1.00 90.31 83 GLY A O 1
ATOM 650 N N . GLY A 1 84 ? 3.934 -7.465 -16.038 1.00 91.44 84 GLY A N 1
ATOM 651 C CA . GLY A 1 84 ? 4.143 -8.592 -15.117 1.00 91.44 84 GLY A CA 1
ATOM 652 C C . GLY A 1 84 ? 3.916 -8.260 -13.634 1.00 91.44 84 GLY A C 1
ATOM 653 O O . GLY A 1 84 ? 4.198 -9.071 -12.758 1.00 91.44 84 GLY A O 1
ATOM 654 N N . CYS A 1 85 ? 3.377 -7.078 -13.324 1.00 93.44 85 CYS A N 1
ATOM 655 C CA . CYS A 1 85 ? 3.244 -6.540 -11.966 1.00 93.44 85 CYS A CA 1
ATOM 656 C C . CYS A 1 85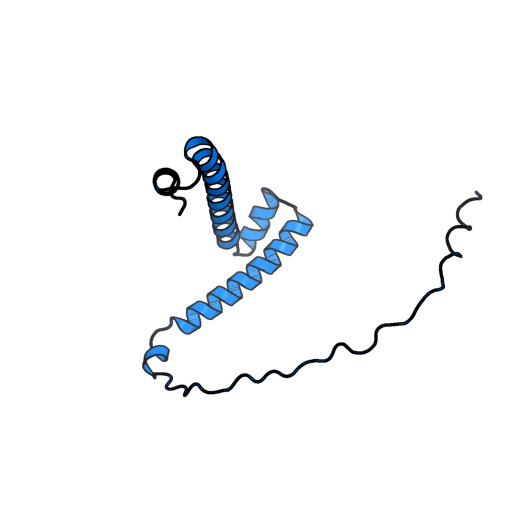 ? 1.789 -6.463 -11.477 1.00 93.44 85 CYS A C 1
ATOM 658 O O . CYS A 1 85 ? 1.462 -5.707 -10.557 1.00 93.44 85 CYS A O 1
ATOM 660 N N . GLY A 1 86 ? 0.883 -7.245 -12.073 1.00 87.81 86 GLY A N 1
ATOM 661 C CA . GLY A 1 86 ? -0.520 -7.303 -11.650 1.00 87.81 86 GLY A CA 1
ATOM 662 C C . GLY A 1 86 ? -0.685 -7.765 -10.195 1.00 87.81 86 GLY A C 1
ATOM 663 O O . GLY A 1 86 ? -1.470 -7.183 -9.443 1.00 87.81 86 GLY A O 1
ATOM 664 N N . TRP A 1 87 ? 0.104 -8.757 -9.775 1.00 86.88 87 TRP A N 1
ATOM 665 C CA . TRP A 1 87 ? 0.118 -9.279 -8.405 1.00 86.88 87 TRP A CA 1
ATOM 666 C C . TRP A 1 87 ? 0.518 -8.209 -7.377 1.00 86.88 87 TRP A C 1
ATOM 668 O O . TRP A 1 87 ? -0.074 -8.142 -6.300 1.00 86.88 87 TRP A O 1
ATOM 678 N N . TYR A 1 88 ? 1.458 -7.323 -7.728 1.00 87.44 88 TYR A N 1
ATOM 679 C CA . TYR A 1 88 ? 1.920 -6.233 -6.866 1.00 87.44 88 TYR A CA 1
ATOM 680 C C . TYR A 1 88 ? 0.778 -5.261 -6.555 1.00 87.44 88 TYR A C 1
ATOM 682 O O . TYR A 1 88 ? 0.537 -4.914 -5.396 1.00 87.44 88 TYR A O 1
ATOM 690 N N . VAL A 1 89 ? 0.018 -4.870 -7.585 1.00 85.69 89 VAL A N 1
ATOM 691 C CA . VAL A 1 89 ? -1.150 -3.992 -7.424 1.00 85.69 89 VAL A CA 1
ATOM 692 C C . VAL A 1 89 ? -2.228 -4.678 -6.592 1.00 85.69 89 VAL A C 1
ATOM 694 O O . VAL A 1 89 ? -2.753 -4.057 -5.671 1.00 85.69 89 VAL A O 1
ATOM 697 N N . ARG A 1 90 ? -2.524 -5.958 -6.858 1.00 84.69 90 ARG A N 1
ATOM 698 C CA . ARG A 1 90 ? -3.510 -6.733 -6.085 1.00 84.69 90 ARG A CA 1
ATOM 699 C C . ARG A 1 90 ? -3.121 -6.822 -4.610 1.00 84.69 90 ARG A C 1
ATOM 701 O O . ARG A 1 90 ? -3.917 -6.428 -3.760 1.00 84.69 90 ARG A O 1
ATOM 708 N N . ARG A 1 91 ? -1.890 -7.245 -4.284 1.00 83.94 91 ARG A N 1
ATOM 709 C CA . ARG A 1 91 ? -1.399 -7.310 -2.891 1.00 83.94 91 ARG A CA 1
ATOM 710 C C . ARG A 1 91 ? -1.510 -5.949 -2.203 1.00 83.94 91 ARG A C 1
ATOM 712 O O . ARG A 1 91 ? -1.984 -5.872 -1.070 1.00 83.94 91 ARG A O 1
ATOM 719 N N . ARG A 1 92 ? -1.108 -4.863 -2.874 1.00 80.94 92 ARG A N 1
ATOM 720 C CA . ARG A 1 92 ? -1.147 -3.509 -2.298 1.00 80.94 92 ARG A CA 1
ATOM 721 C C . ARG A 1 92 ? -2.574 -2.996 -2.112 1.00 80.94 92 ARG A C 1
ATOM 723 O O . ARG A 1 92 ? -2.852 -2.386 -1.085 1.00 80.94 92 ARG A O 1
ATOM 730 N N . PHE A 1 93 ? -3.474 -3.285 -3.051 1.00 77.12 93 PHE A N 1
ATOM 731 C CA . PHE A 1 93 ? -4.894 -2.959 -2.947 1.00 77.12 93 PHE A CA 1
ATOM 732 C C . PHE A 1 93 ? -5.558 -3.719 -1.795 1.00 77.12 93 PHE A C 1
ATOM 734 O O . PHE A 1 93 ? -6.178 -3.094 -0.942 1.00 77.12 93 PHE A O 1
ATOM 741 N N . HIS A 1 94 ? -5.348 -5.035 -1.685 1.00 74.56 94 HIS A N 1
ATOM 742 C CA . HIS A 1 94 ? -5.870 -5.829 -0.569 1.00 74.56 94 HIS A CA 1
ATOM 743 C C . HIS A 1 94 ? -5.316 -5.368 0.782 1.00 74.56 94 HIS A C 1
ATOM 745 O O . HIS A 1 94 ? -6.083 -5.213 1.733 1.00 74.56 94 HIS A O 1
ATOM 751 N N . ARG A 1 95 ? -4.006 -5.092 0.878 1.00 78.81 95 ARG A N 1
ATOM 752 C CA . ARG A 1 95 ? -3.407 -4.518 2.094 1.00 78.81 95 ARG A CA 1
ATOM 753 C C . ARG A 1 95 ? -4.000 -3.145 2.416 1.00 78.81 95 ARG A C 1
ATOM 755 O O . ARG A 1 95 ? -4.304 -2.884 3.575 1.00 78.81 95 ARG A O 1
ATOM 762 N N . GLY A 1 96 ? -4.191 -2.286 1.416 1.00 76.25 96 GLY A N 1
ATOM 763 C CA . GLY A 1 96 ? -4.811 -0.969 1.574 1.00 76.25 96 GLY A CA 1
ATOM 764 C C . GLY A 1 96 ? -6.257 -1.060 2.060 1.00 76.25 96 GLY A C 1
ATOM 765 O O . GLY A 1 96 ? -6.616 -0.410 3.036 1.00 76.25 96 GLY A O 1
ATOM 766 N N . TYR A 1 97 ? -7.057 -1.931 1.447 1.00 77.69 97 TYR A N 1
ATOM 767 C CA . TYR A 1 97 ? -8.440 -2.188 1.830 1.00 77.69 97 TYR A CA 1
ATOM 768 C C . TYR A 1 97 ? -8.548 -2.764 3.247 1.00 77.69 97 TYR A C 1
ATOM 770 O O . TYR A 1 97 ? -9.315 -2.245 4.056 1.00 77.69 97 TYR A O 1
ATOM 778 N N . ARG A 1 98 ? -7.735 -3.776 3.595 1.00 80.12 98 ARG A N 1
ATOM 779 C CA . ARG A 1 98 ? -7.675 -4.314 4.967 1.00 80.12 98 ARG A CA 1
ATOM 780 C C . ARG A 1 98 ? -7.289 -3.228 5.970 1.00 80.12 98 ARG A C 1
ATOM 782 O O . ARG A 1 98 ? -7.976 -3.068 6.971 1.00 80.12 98 ARG A O 1
ATOM 789 N N . ARG A 1 99 ? -6.263 -2.419 5.676 1.00 82.56 99 ARG A N 1
ATOM 790 C CA . ARG A 1 99 ? -5.872 -1.278 6.524 1.00 82.56 99 ARG A CA 1
ATOM 791 C C . ARG A 1 99 ? -7.008 -0.265 6.682 1.00 82.56 99 ARG A C 1
ATOM 793 O O . ARG A 1 99 ? -7.260 0.178 7.796 1.00 82.56 99 ARG A O 1
ATOM 800 N N . GLY A 1 100 ? -7.715 0.081 5.607 1.00 85.19 100 GLY A N 1
ATOM 801 C CA . GLY A 1 100 ? -8.860 0.996 5.649 1.00 85.19 100 GLY A CA 1
ATOM 802 C C . GLY A 1 100 ? -10.018 0.450 6.488 1.00 85.19 100 GLY A C 1
ATOM 803 O O . GLY A 1 100 ? -10.522 1.142 7.375 1.00 85.19 100 GLY A O 1
ATOM 804 N N . ARG A 1 101 ? -10.381 -0.821 6.274 1.00 89.06 101 ARG A N 1
ATOM 805 C CA . ARG A 1 101 ? -11.379 -1.544 7.073 1.00 89.06 101 ARG A CA 1
ATOM 806 C C . ARG A 1 101 ? -11.004 -1.535 8.554 1.00 89.06 101 ARG A C 1
ATOM 808 O O . ARG A 1 101 ? -11.844 -1.193 9.381 1.00 89.06 101 ARG A O 1
ATOM 815 N N . CYS A 1 102 ? -9.749 -1.836 8.880 1.00 91.44 102 CYS A N 1
ATOM 816 C CA . CYS A 1 102 ? -9.289 -1.869 10.264 1.00 91.44 102 CYS A CA 1
ATOM 817 C C . CYS A 1 102 ? -9.206 -0.485 10.904 1.00 91.44 102 CYS A C 1
ATOM 819 O O . CYS A 1 102 ? -9.621 -0.340 12.046 1.00 91.44 102 CYS A O 1
ATOM 821 N N . ARG A 1 103 ? -8.817 0.571 10.179 1.00 91.94 103 ARG A N 1
ATOM 822 C CA . ARG A 1 103 ? -8.927 1.951 10.694 1.00 91.94 103 ARG A CA 1
ATOM 823 C C . ARG A 1 103 ? -10.369 2.341 11.012 1.00 91.94 103 ARG A C 1
ATOM 825 O O . ARG A 1 103 ? -10.624 3.031 11.996 1.00 91.94 103 ARG A O 1
ATOM 832 N N . ARG A 1 104 ? -11.328 1.926 10.180 1.00 92.38 104 ARG A N 1
ATOM 833 C CA . ARG A 1 104 ? -12.753 2.146 10.464 1.00 92.38 104 ARG A CA 1
ATOM 834 C C . ARG A 1 104 ? -13.199 1.340 11.684 1.00 92.38 104 ARG A C 1
ATOM 836 O O . ARG A 1 104 ? -13.889 1.887 12.534 1.00 92.38 104 ARG A O 1
ATOM 843 N N . ALA A 1 105 ? -12.767 0.083 11.789 1.00 92.62 105 ALA A N 1
ATOM 844 C CA . ALA A 1 105 ? -13.027 -0.763 12.949 1.00 92.62 105 ALA A CA 1
ATOM 845 C C . ALA A 1 105 ? -12.483 -0.140 14.241 1.00 92.62 105 ALA A C 1
ATOM 847 O O . ALA A 1 105 ? -13.233 -0.046 15.202 1.00 92.62 105 ALA A O 1
ATOM 848 N N . HIS A 1 106 ? -11.253 0.382 14.229 1.00 93.38 106 HIS A N 1
ATOM 849 C CA . HIS A 1 106 ? -10.668 1.110 15.356 1.00 93.38 106 HIS A CA 1
ATOM 850 C C . HIS A 1 106 ? -11.575 2.242 15.830 1.00 93.38 106 HIS A C 1
ATOM 852 O O . HIS A 1 106 ? -11.881 2.309 17.012 1.00 93.38 106 HIS A O 1
ATOM 858 N N . ARG A 1 107 ? -12.030 3.109 14.914 1.00 95.62 107 ARG A N 1
ATOM 859 C CA . ARG A 1 107 ? -12.912 4.234 15.263 1.00 95.62 107 ARG A CA 1
ATOM 860 C C . ARG A 1 107 ? -14.218 3.758 15.897 1.00 95.62 107 ARG A C 1
ATOM 862 O O . ARG A 1 107 ? -14.577 4.239 16.962 1.00 95.62 107 ARG A O 1
ATOM 869 N N . VAL A 1 108 ? -14.882 2.776 15.288 1.00 95.25 108 VAL A N 1
ATOM 870 C CA . VAL A 1 108 ? -16.166 2.244 15.781 1.00 95.25 108 VAL A CA 1
ATOM 871 C C . VAL A 1 108 ? -16.008 1.518 17.120 1.00 95.25 108 VAL A C 1
ATOM 873 O O . VAL A 1 108 ? -16.766 1.774 18.049 1.00 95.25 108 VAL A O 1
ATOM 876 N N . CYS A 1 109 ? -15.028 0.619 17.236 1.00 95.12 109 CYS A N 1
ATOM 877 C CA . CYS A 1 109 ? -14.800 -0.152 18.456 1.00 95.12 109 CYS A CA 1
ATOM 878 C C . CYS A 1 109 ? -14.342 0.751 19.606 1.00 95.12 109 CYS A C 1
ATOM 880 O O . CYS A 1 109 ? -14.806 0.570 20.725 1.00 95.12 109 CYS A O 1
ATOM 882 N N . ARG A 1 110 ? -13.480 1.742 19.335 1.00 95.06 110 ARG A N 1
ATOM 883 C CA . ARG A 1 110 ? -13.035 2.714 20.341 1.00 95.06 110 ARG A CA 1
ATOM 884 C C . ARG A 1 110 ? -14.178 3.607 20.810 1.00 95.06 110 ARG A C 1
ATOM 886 O O . ARG A 1 110 ? -14.305 3.819 22.004 1.00 95.06 110 ARG A O 1
ATOM 893 N N . TYR A 1 111 ? -15.009 4.104 19.894 1.00 95.44 111 TYR A N 1
ATOM 894 C CA . TYR A 1 111 ? -16.163 4.932 20.256 1.00 95.44 111 TYR A CA 1
ATOM 895 C C . TYR A 1 111 ? -17.163 4.168 21.134 1.00 95.44 111 TYR A C 1
ATOM 897 O O . TYR A 1 111 ? -17.706 4.726 22.076 1.00 95.44 111 TYR A O 1
ATOM 905 N N . ARG A 1 112 ? -17.376 2.876 20.853 1.00 95.31 112 ARG A N 1
ATOM 906 C CA . ARG A 1 112 ? -18.378 2.065 21.554 1.00 95.31 112 ARG A CA 1
ATOM 907 C C . ARG A 1 112 ? -17.891 1.442 22.865 1.00 95.31 112 ARG A C 1
ATOM 909 O O . ARG A 1 112 ? -18.702 1.228 23.753 1.00 95.31 112 ARG A O 1
ATOM 916 N N . PHE A 1 113 ? -16.607 1.100 22.965 1.00 94.12 113 PHE A N 1
ATOM 917 C CA . PHE A 1 113 ? -16.071 0.303 24.080 1.00 94.12 113 PHE A CA 1
ATOM 918 C C . PHE A 1 113 ? -14.819 0.910 24.734 1.00 94.12 113 PHE A C 1
ATOM 920 O O . PHE A 1 113 ? -14.223 0.280 25.604 1.00 94.12 113 PHE A O 1
ATOM 927 N N . GLY A 1 114 ? -14.365 2.089 24.297 1.00 90.69 114 GLY A N 1
ATOM 928 C CA . GLY A 1 114 ? -13.126 2.697 24.780 1.00 90.69 114 GLY A CA 1
ATOM 929 C C . GLY A 1 114 ? -11.887 1.859 24.448 1.00 90.69 114 GLY A C 1
ATOM 930 O O . GLY A 1 114 ? -11.777 1.279 23.364 1.00 90.69 114 GLY A O 1
ATOM 931 N N . PHE A 1 115 ? -10.938 1.802 25.382 1.00 87.06 115 PHE A N 1
ATOM 932 C CA . PHE A 1 115 ? -9.783 0.906 25.321 1.00 87.06 115 PHE A CA 1
ATOM 933 C C . PHE A 1 115 ? -9.931 -0.178 26.391 1.00 87.06 115 PHE A C 1
ATOM 935 O O . PHE A 1 115 ? -10.127 0.129 27.560 1.00 87.06 115 PHE A O 1
ATOM 942 N N . GLY A 1 116 ? -9.851 -1.457 26.005 1.00 91.06 116 GLY A N 1
ATOM 943 C CA . GLY A 1 116 ? -10.062 -2.554 26.952 1.00 91.06 116 GLY A CA 1
ATOM 944 C C . GLY A 1 116 ? -10.262 -3.931 26.318 1.00 91.06 116 GLY A C 1
ATOM 945 O O . GLY A 1 116 ? -9.973 -4.154 25.137 1.00 91.06 116 GLY A O 1
ATOM 946 N N . ARG A 1 117 ? -10.746 -4.890 27.122 1.00 93.88 117 ARG A N 1
ATOM 947 C CA . ARG A 1 117 ? -11.046 -6.265 26.670 1.00 93.88 117 ARG A CA 1
ATOM 948 C C . ARG A 1 117 ? -12.104 -6.285 25.563 1.00 93.88 117 ARG A C 1
ATOM 950 O O . ARG A 1 117 ? -11.892 -6.956 24.554 1.00 93.88 117 ARG A O 1
ATOM 957 N N . ASP A 1 118 ? -13.163 -5.491 25.686 1.00 94.56 118 ASP A N 1
ATOM 958 C CA . ASP A 1 118 ? -14.241 -5.454 24.689 1.00 94.56 118 ASP A CA 1
ATOM 959 C C . ASP A 1 118 ? -13.826 -4.786 23.381 1.00 94.56 118 ASP A C 1
ATOM 961 O O . ASP A 1 118 ? -14.166 -5.271 22.302 1.00 94.56 118 ASP A O 1
ATOM 965 N N . TYR A 1 119 ? -12.981 -3.756 23.449 1.00 93.12 119 TYR A N 1
ATOM 966 C CA . TYR A 1 119 ? -12.323 -3.192 22.272 1.00 93.12 119 TYR A CA 1
ATOM 967 C C . TYR A 1 119 ? -11.502 -4.253 21.515 1.00 93.12 119 TYR A C 1
ATOM 969 O O . TYR A 1 119 ? -11.661 -4.406 20.301 1.00 93.12 119 TYR A O 1
ATOM 977 N N . ARG A 1 120 ? -10.678 -5.042 22.224 1.00 93.62 120 ARG A N 1
ATOM 978 C CA . ARG A 1 120 ? -9.877 -6.124 21.619 1.00 93.62 120 ARG A CA 1
ATOM 979 C C . ARG A 1 120 ? -10.762 -7.211 21.013 1.00 93.62 120 ARG A C 1
ATOM 981 O O . ARG A 1 120 ? -10.510 -7.647 19.892 1.00 93.62 120 ARG A O 1
ATOM 988 N N . ARG A 1 121 ? -11.837 -7.602 21.703 1.00 95.19 121 ARG A N 1
ATOM 989 C CA . ARG A 1 121 ? -12.822 -8.574 21.203 1.00 95.19 121 ARG A CA 1
ATOM 990 C C . ARG A 1 121 ? -13.554 -8.047 19.960 1.00 95.19 121 ARG A C 1
ATOM 992 O O . ARG A 1 121 ? -13.734 -8.790 18.996 1.00 95.19 121 ARG A O 1
ATOM 999 N N . CYS A 1 122 ? -13.918 -6.764 19.940 1.00 93.88 122 CYS A N 1
ATOM 1000 C CA . CYS A 1 122 ? -14.533 -6.086 18.795 1.00 93.88 122 CYS A CA 1
ATOM 1001 C C . CYS A 1 122 ? -13.601 -6.060 17.574 1.00 93.88 122 CYS A C 1
ATOM 1003 O O . CYS A 1 122 ? -14.019 -6.392 16.462 1.00 93.88 122 CYS A O 1
ATOM 1005 N N . MET A 1 123 ? -12.329 -5.719 17.782 1.00 94.69 123 MET A N 1
ATOM 1006 C CA . MET A 1 123 ? -11.299 -5.716 16.742 1.00 94.69 123 MET A CA 1
ATOM 1007 C C . MET A 1 123 ? -11.044 -7.129 16.193 1.00 94.69 123 MET A C 1
ATOM 1009 O O . MET A 1 123 ? -11.109 -7.337 14.976 1.00 94.69 123 MET A O 1
ATOM 1013 N N . ALA A 1 124 ? -10.896 -8.123 17.076 1.00 92.81 124 ALA A N 1
ATOM 1014 C CA . ALA A 1 124 ? -10.693 -9.523 16.712 1.00 92.81 124 ALA A CA 1
ATOM 1015 C C . ALA A 1 124 ? -11.842 -10.090 15.860 1.00 92.81 124 ALA A C 1
ATOM 1017 O O . ALA A 1 124 ? -11.583 -10.685 14.813 1.00 92.81 124 ALA A O 1
ATOM 1018 N N . ARG A 1 125 ? -13.108 -9.833 16.232 1.00 93.56 125 ARG A N 1
ATOM 1019 C CA . ARG A 1 125 ? -14.290 -10.237 15.438 1.00 93.56 125 ARG A CA 1
ATOM 1020 C C . ARG A 1 125 ? -14.304 -9.628 14.034 1.00 93.56 125 ARG A C 1
ATOM 1022 O O . ARG A 1 125 ? -14.851 -10.215 13.108 1.00 93.56 125 ARG A O 1
ATOM 1029 N N . ARG A 1 126 ? -13.694 -8.454 13.854 1.00 90.38 126 ARG A N 1
ATOM 1030 C CA . ARG A 1 126 ? -13.584 -7.769 12.555 1.00 90.38 126 ARG A CA 1
ATOM 1031 C C . ARG A 1 126 ? -12.358 -8.205 11.744 1.00 90.38 126 ARG A C 1
ATOM 1033 O O . ARG A 1 126 ? -12.132 -7.662 10.660 1.00 90.38 126 ARG A O 1
ATOM 1040 N N . GLY A 1 127 ? -11.579 -9.169 12.244 1.00 90.06 127 GLY A N 1
ATOM 1041 C CA . GLY A 1 127 ? -10.351 -9.649 11.609 1.00 90.06 127 GLY A CA 1
ATOM 1042 C C . GLY A 1 127 ? -9.226 -8.613 11.617 1.00 90.06 127 GLY A C 1
ATOM 1043 O O . GLY A 1 127 ? -8.337 -8.660 10.767 1.00 90.06 127 GLY A O 1
ATOM 1044 N N . CYS A 1 128 ? -9.292 -7.654 12.541 1.00 87.31 128 CYS A N 1
ATOM 1045 C CA . CYS A 1 128 ? -8.309 -6.602 12.723 1.00 87.31 128 CYS A CA 1
ATOM 1046 C C . CYS A 1 128 ? -7.613 -6.858 14.055 1.00 87.31 128 CYS A C 1
ATOM 1048 O O . CYS A 1 128 ? -8.257 -6.811 15.097 1.00 87.31 128 CYS A O 1
ATOM 1050 N N . ARG A 1 129 ? -6.333 -7.212 14.005 1.00 75.69 129 ARG A N 1
ATOM 1051 C CA . ARG A 1 129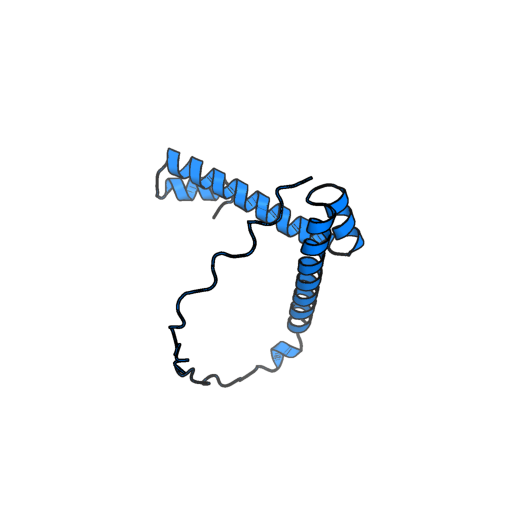 ? -5.507 -7.438 15.190 1.00 75.69 129 ARG A CA 1
ATOM 1052 C C . ARG A 1 129 ? -4.544 -6.277 15.342 1.00 75.69 129 ARG A C 1
ATOM 1054 O O . ARG A 1 129 ? -4.060 -5.811 14.283 1.00 75.69 129 ARG A O 1
#

pLDDT: mean 73.38, std 20.91, range [36.59, 95.62]

Sequence (129 aa):
MRNTFQAFMLLAAGLAAFVFISPQAAAASAGTSSTLTMKQLLSGETTSSLVEQAQAWRCRRRNFVCRQRWGVGRDYRRCMRRGGCGWYVRRRFHRGYRRGRCRRAHRVCRYRFGFGRDYRRCMARRGCR

Radius of gyration: 26.69 Å; chains: 1; bounding box: 50×74×51 Å

Secondary structure (DSSP, 8-state):
---SSSSSSS---------------------------GGGGSSTHHHHHHHHHHHHHHHHHHHHHHHHHH-SSHHHHHHHHHTT-HHHHHHHHHHHHHHHHHHHHHHHHHHHH-SSHHHHHHHHHTT--

Foldseek 3Di:
DDDDPPPPDDDPDDDDDDDDDDDPPDDDDPPDPPPVPPVVVPPCVVVVVVVVVVVLVVLVVQLVVLCVVPNDDDSSCVSCVVVVNNVVVVVVVVVVVLVVQLVVQQVVLCVVPNDDPSSVVSCVVSVHD